Protein AF-A0A3M3AC18-F1 (afdb_monomer)

Organism: Pseudomonas syringae pv. maculicola (NCBI:txid59511)

Radius of gyration: 16.12 Å; Cα contacts (8 Å, |Δi|>4): 115; chains: 1; bounding box: 44×30×40 Å

pLDDT: mean 96.75, std 3.23, range [74.81, 98.56]

Foldseek 3Di:
DAEDDPVVVVPDDDPVVVPDFKYKYWPCVVPHDPPVPDDTDIDIDGDPVCPLVDDDWDKDWDADPVRDIDIDTPNCCNYCVNCPPND

Structure (mmCIF, N/CA/C/O backbone):
data_AF-A0A3M3AC18-F1
#
_entry.id   AF-A0A3M3AC18-F1
#
loop_
_atom_site.group_PDB
_atom_site.id
_atom_site.type_symbol
_atom_site.label_atom_id
_atom_site.label_alt_id
_atom_site.label_comp_id
_atom_site.label_asym_id
_atom_site.label_entity_id
_atom_site.label_seq_id
_atom_site.pdbx_PDB_ins_code
_atom_site.Cartn_x
_atom_site.Cartn_y
_atom_site.Cartn_z
_atom_site.occupancy
_atom_site.B_iso_or_equiv
_atom_site.auth_seq_id
_atom_site.auth_comp_id
_atom_site.auth_asym_id
_atom_site.auth_atom_id
_atom_site.pdbx_PDB_model_num
ATOM 1 N N . ALA A 1 1 ? 7.344 -12.268 0.438 1.00 87.88 1 ALA A N 1
ATOM 2 C CA . ALA A 1 1 ? 7.010 -10.904 -0.026 1.00 87.88 1 ALA A CA 1
ATOM 3 C C . ALA A 1 1 ? 7.670 -10.662 -1.378 1.00 87.88 1 ALA A C 1
ATOM 5 O O . ALA A 1 1 ? 8.734 -11.223 -1.608 1.00 87.88 1 ALA A O 1
ATOM 6 N N . VAL A 1 2 ? 7.061 -9.856 -2.248 1.00 98.00 2 VAL A N 1
ATOM 7 C CA . VAL A 1 2 ? 7.590 -9.486 -3.571 1.00 98.00 2 VAL A CA 1
ATOM 8 C C . VAL A 1 2 ? 7.756 -7.971 -3.633 1.00 98.00 2 VAL A C 1
ATOM 10 O O . VAL A 1 2 ? 6.818 -7.239 -3.326 1.00 98.00 2 VAL A O 1
ATOM 13 N N . ALA A 1 3 ? 8.937 -7.496 -4.026 1.00 98.38 3 ALA A N 1
ATOM 14 C CA . ALA A 1 3 ? 9.128 -6.093 -4.371 1.00 98.38 3 ALA A CA 1
ATOM 15 C C . ALA A 1 3 ? 8.755 -5.893 -5.845 1.00 98.38 3 ALA A C 1
ATOM 17 O O . ALA A 1 3 ? 9.330 -6.553 -6.708 1.00 98.38 3 ALA A O 1
ATOM 18 N N . ALA A 1 4 ? 7.786 -5.025 -6.135 1.00 98.31 4 ALA A N 1
ATOM 19 C CA . ALA A 1 4 ? 7.296 -4.814 -7.495 1.00 98.31 4 ALA A CA 1
ATOM 20 C C . ALA A 1 4 ? 7.125 -3.328 -7.831 1.00 98.31 4 ALA A C 1
ATOM 22 O O . ALA A 1 4 ? 6.907 -2.482 -6.962 1.00 98.31 4 ALA A O 1
ATOM 23 N N . ASP A 1 5 ? 7.217 -3.012 -9.116 1.00 98.44 5 ASP A N 1
ATOM 24 C CA . ASP A 1 5 ? 7.108 -1.654 -9.638 1.00 98.44 5 ASP A CA 1
ATOM 25 C C . ASP A 1 5 ? 5.695 -1.391 -10.169 1.00 98.44 5 ASP A C 1
ATOM 27 O O . ASP A 1 5 ? 5.237 -2.094 -11.067 1.00 98.44 5 ASP A O 1
ATOM 31 N N . LEU A 1 6 ? 5.003 -0.375 -9.638 1.00 98.31 6 LEU A N 1
ATOM 32 C CA . LEU A 1 6 ? 3.594 -0.129 -9.975 1.00 98.31 6 LEU A CA 1
ATOM 33 C C . LEU A 1 6 ? 3.363 0.139 -11.469 1.00 98.31 6 LEU A C 1
ATOM 35 O O . LEU A 1 6 ? 2.307 -0.217 -11.983 1.00 98.31 6 LEU A O 1
ATOM 39 N N . LEU A 1 7 ? 4.331 0.743 -12.169 1.00 98.19 7 LEU A N 1
ATOM 40 C CA . LEU A 1 7 ? 4.201 0.994 -13.602 1.00 98.19 7 LEU A CA 1
ATOM 41 C C . LEU A 1 7 ? 4.390 -0.297 -14.398 1.00 98.19 7 LEU A C 1
ATOM 43 O O . LEU A 1 7 ? 3.617 -0.563 -15.311 1.00 98.19 7 LEU A O 1
ATOM 47 N N . ALA A 1 8 ? 5.364 -1.132 -14.034 1.00 98.44 8 ALA A N 1
ATOM 48 C CA . ALA A 1 8 ? 5.549 -2.439 -14.664 1.00 98.44 8 ALA A CA 1
ATOM 49 C C . ALA A 1 8 ? 4.321 -3.352 -14.480 1.00 98.44 8 ALA A C 1
ATOM 51 O O . ALA A 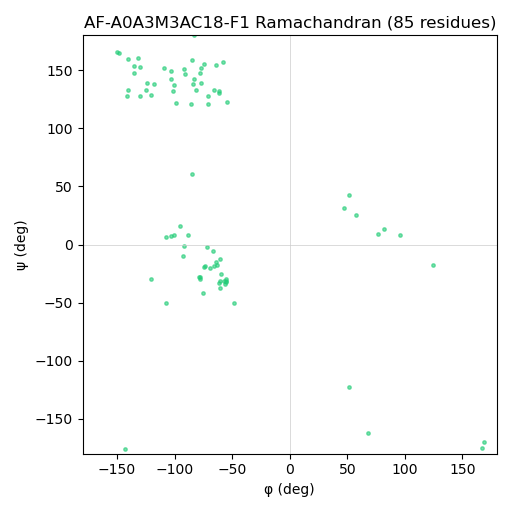1 8 ? 3.921 -4.047 -15.414 1.00 98.44 8 ALA A O 1
ATOM 52 N N . LEU A 1 9 ? 3.671 -3.298 -13.312 1.00 98.31 9 LEU A N 1
ATOM 53 C CA . LEU A 1 9 ? 2.446 -4.054 -13.018 1.00 98.31 9 LEU A CA 1
ATOM 54 C C . LEU A 1 9 ? 1.217 -3.625 -13.840 1.00 98.31 9 LEU A C 1
ATOM 56 O O . LEU A 1 9 ? 0.183 -4.277 -13.760 1.00 98.31 9 LEU A O 1
ATOM 60 N N . THR A 1 10 ? 1.313 -2.569 -14.652 1.00 98.00 10 THR A N 1
ATOM 61 C CA . THR A 1 10 ? 0.270 -2.248 -15.644 1.00 98.00 10 THR A CA 1
ATOM 62 C C . THR A 1 10 ? 0.283 -3.192 -16.850 1.00 98.00 10 THR A C 1
ATOM 64 O O . THR A 1 10 ? -0.712 -3.269 -17.565 1.00 98.00 10 THR A O 1
ATOM 67 N N . LEU A 1 11 ? 1.391 -3.912 -17.073 1.00 98.38 11 LEU A N 1
ATOM 68 C CA . LEU A 1 11 ? 1.571 -4.853 -18.186 1.00 98.38 11 LEU A CA 1
ATOM 69 C C . LEU A 1 11 ? 1.866 -6.283 -17.721 1.00 98.38 11 LEU A C 1
ATOM 71 O O . LEU A 1 11 ? 1.562 -7.237 -18.433 1.00 98.38 11 LEU A O 1
ATOM 75 N N . LEU A 1 12 ? 2.501 -6.437 -16.559 1.00 98.31 12 LEU A N 1
ATOM 76 C CA . LEU A 1 12 ? 2.897 -7.733 -16.016 1.00 98.31 12 LEU A CA 1
ATOM 77 C C . LEU A 1 12 ? 1.816 -8.316 -15.107 1.00 98.31 12 LEU A C 1
ATOM 79 O O . LEU A 1 12 ? 1.112 -7.580 -14.418 1.00 98.31 12 LEU A O 1
ATOM 83 N N . THR A 1 13 ? 1.760 -9.647 -15.033 1.00 98.44 13 THR A N 1
ATOM 84 C CA . THR A 1 13 ? 0.942 -10.356 -14.042 1.00 98.44 13 THR A CA 1
ATOM 85 C C . THR A 1 13 ? 1.299 -9.874 -12.628 1.00 98.44 13 THR A C 1
ATOM 87 O O . THR A 1 13 ? 2.472 -9.946 -12.240 1.00 98.44 13 THR A O 1
ATOM 90 N N . PRO A 1 14 ? 0.332 -9.366 -11.842 1.00 98.38 14 PRO A N 1
ATOM 91 C CA . PRO A 1 14 ? 0.607 -8.798 -10.531 1.00 98.38 14 PRO A CA 1
ATOM 92 C C . PRO A 1 14 ? 0.911 -9.874 -9.478 1.00 98.38 14 PRO A C 1
ATOM 94 O O . PRO A 1 14 ? 0.420 -11.001 -9.580 1.00 98.38 14 PRO A O 1
ATOM 97 N N . PRO A 1 15 ? 1.645 -9.533 -8.397 1.00 98.50 15 PRO A N 1
ATOM 98 C CA . PRO A 1 15 ? 2.068 -10.514 -7.398 1.00 98.50 15 PRO A CA 1
ATOM 99 C C . PRO A 1 15 ? 0.961 -11.338 -6.749 1.00 98.50 15 PRO A C 1
ATOM 101 O O . PRO A 1 15 ? 1.176 -12.506 -6.429 1.00 98.50 15 PRO A O 1
ATOM 104 N N . GLY A 1 16 ? -0.230 -10.760 -6.581 1.00 97.88 16 GLY A N 1
ATOM 105 C CA . GLY A 1 16 ? -1.369 -11.471 -6.004 1.00 97.88 16 GLY A CA 1
ATOM 106 C C . GLY A 1 16 ? -1.813 -12.685 -6.826 1.00 97.88 16 GLY A C 1
ATOM 107 O O . GLY A 1 16 ? -2.227 -13.685 -6.240 1.00 97.88 16 GLY A O 1
ATOM 108 N N . GLU A 1 17 ? -1.680 -12.628 -8.154 1.00 98.25 17 GLU A N 1
ATOM 109 C CA . GLU A 1 17 ? -2.151 -13.676 -9.071 1.00 98.25 17 GLU A CA 1
ATOM 110 C C . GLU A 1 17 ? -1.219 -14.888 -9.124 1.00 98.25 17 GLU A C 1
ATOM 112 O O . GLU A 1 17 ? -1.686 -16.012 -9.279 1.00 98.25 17 GLU A O 1
ATOM 117 N N . PHE A 1 18 ? 0.083 -14.694 -8.909 1.00 97.38 18 PHE A N 1
ATOM 118 C CA . PHE A 1 18 ? 1.041 -15.797 -8.793 1.00 97.38 18 PHE A CA 1
ATOM 119 C C . PHE A 1 18 ? 1.319 -16.210 -7.338 1.00 97.38 18 PHE A C 1
ATOM 121 O O . PHE A 1 18 ? 2.285 -16.916 -7.054 1.00 97.38 18 PHE A O 1
ATOM 128 N N . GLY A 1 19 ? 0.460 -15.795 -6.401 1.00 97.19 19 GLY A N 1
ATOM 129 C CA . GLY A 1 19 ? 0.435 -16.342 -5.046 1.00 97.19 19 GLY A CA 1
ATOM 130 C C . GLY A 1 19 ? 1.216 -15.563 -3.985 1.00 97.19 19 GLY A C 1
ATOM 131 O O . GLY A 1 19 ? 1.293 -16.036 -2.854 1.00 97.19 19 GLY A O 1
ATOM 132 N N . ALA A 1 20 ? 1.735 -14.366 -4.267 1.00 98.00 20 ALA A N 1
ATOM 133 C CA . ALA A 1 20 ? 2.457 -13.591 -3.258 1.00 98.00 20 ALA A CA 1
ATOM 134 C C . ALA A 1 20 ? 1.546 -13.135 -2.100 1.00 98.00 20 ALA A C 1
ATOM 136 O O . ALA A 1 20 ? 0.477 -12.566 -2.315 1.00 98.00 20 ALA A O 1
ATOM 137 N N . ASP A 1 21 ? 2.002 -13.333 -0.860 1.00 97.81 21 ASP A N 1
ATOM 138 C CA . ASP A 1 21 ? 1.264 -12.913 0.342 1.00 97.81 21 ASP A CA 1
ATOM 139 C C . ASP A 1 21 ? 1.387 -11.423 0.658 1.00 97.81 21 ASP A C 1
ATOM 141 O O . ASP A 1 21 ? 0.496 -10.841 1.272 1.00 97.81 21 ASP A O 1
ATOM 145 N N . VAL A 1 22 ? 2.505 -10.820 0.252 1.00 98.12 22 VAL A N 1
ATOM 146 C CA . VAL A 1 22 ? 2.861 -9.422 0.510 1.00 98.12 22 VAL A CA 1
ATOM 147 C C . VAL A 1 22 ? 3.514 -8.850 -0.741 1.00 98.12 22 VAL A C 1
ATOM 149 O O . VAL A 1 22 ? 4.447 -9.471 -1.262 1.00 98.12 22 VAL A O 1
ATOM 152 N N . ALA A 1 23 ? 3.090 -7.661 -1.173 1.00 98.44 23 ALA A N 1
ATOM 153 C CA . ALA A 1 23 ? 3.762 -6.885 -2.213 1.00 98.44 23 ALA A CA 1
ATOM 154 C C . ALA A 1 23 ? 4.107 -5.475 -1.719 1.00 98.44 23 ALA A C 1
ATOM 156 O O . ALA A 1 23 ? 3.266 -4.794 -1.124 1.00 98.44 23 ALA A O 1
ATOM 157 N N . ILE A 1 24 ? 5.348 -5.060 -1.967 1.00 98.50 24 ILE A N 1
ATOM 158 C CA . ILE A 1 24 ? 5.918 -3.782 -1.527 1.00 98.50 24 ILE A CA 1
ATOM 159 C C . ILE A 1 24 ? 6.629 -3.078 -2.680 1.00 98.50 24 ILE A C 1
ATOM 161 O O . ILE A 1 24 ? 7.049 -3.712 -3.645 1.00 98.50 24 ILE A O 1
ATOM 165 N N . GLY A 1 25 ? 6.838 -1.775 -2.561 1.00 98.38 25 GLY A N 1
ATOM 166 C CA . GLY A 1 25 ? 7.664 -1.037 -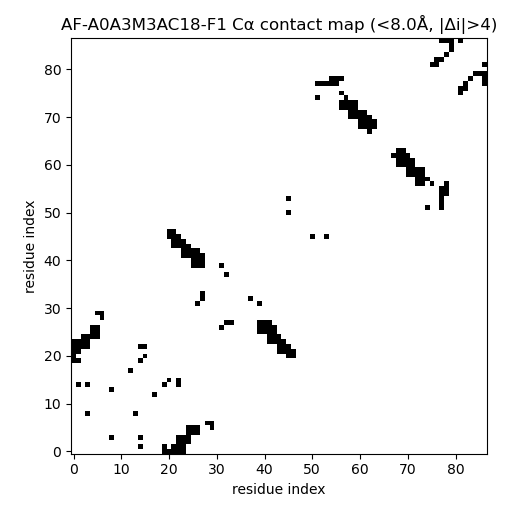3.511 1.00 98.38 25 GLY A CA 1
ATOM 167 C C . GLY A 1 25 ? 7.534 0.466 -3.342 1.00 98.38 25 GLY A C 1
ATOM 168 O O . GLY A 1 25 ? 6.957 0.945 -2.370 1.00 98.38 25 GLY A O 1
ATOM 169 N N . SER A 1 26 ? 8.078 1.216 -4.296 1.00 98.50 26 SER A N 1
ATOM 170 C CA . SER A 1 26 ? 7.975 2.675 -4.324 1.00 98.50 26 SER A CA 1
ATOM 171 C C . SER A 1 26 ? 6.895 3.120 -5.304 1.00 98.50 26 SER A C 1
ATOM 173 O O . SER A 1 26 ? 6.819 2.615 -6.422 1.00 98.50 26 SER A O 1
ATOM 175 N N . ALA A 1 27 ? 6.089 4.102 -4.906 1.00 98.31 27 ALA A N 1
ATOM 176 C CA . ALA A 1 27 ? 5.167 4.802 -5.794 1.00 98.31 27 ALA A CA 1
ATOM 177 C C . ALA A 1 27 ? 5.820 6.018 -6.482 1.00 98.31 27 ALA A C 1
ATOM 179 O O . ALA A 1 27 ? 5.131 6.785 -7.146 1.00 98.31 27 ALA A O 1
ATOM 180 N N . GLN A 1 28 ? 7.141 6.208 -6.346 1.00 98.56 28 GLN A N 1
ATOM 181 C CA . GLN A 1 28 ? 7.872 7.378 -6.853 1.00 98.56 28 GLN A CA 1
ATOM 182 C C . GLN A 1 28 ? 7.542 7.719 -8.308 1.00 98.56 28 GLN A C 1
ATOM 184 O O . GLN A 1 28 ? 7.220 8.860 -8.626 1.00 98.56 28 GLN A O 1
ATOM 189 N N . ARG A 1 29 ? 7.595 6.734 -9.207 1.00 97.81 29 ARG A N 1
ATOM 190 C CA . ARG A 1 29 ? 7.400 6.980 -10.641 1.00 97.81 29 ARG A CA 1
ATOM 191 C C . ARG A 1 29 ? 5.961 7.300 -11.044 1.00 97.81 29 ARG A C 1
ATOM 193 O O . ARG A 1 29 ? 5.722 7.611 -12.205 1.00 97.81 29 ARG A O 1
ATOM 200 N N . PHE A 1 30 ? 5.015 7.291 -10.107 1.00 97.75 30 PHE A N 1
ATOM 201 C CA . PHE A 1 30 ? 3.673 7.838 -10.310 1.00 97.75 30 PHE A CA 1
ATOM 202 C C . PHE A 1 30 ? 3.669 9.350 -10.038 1.00 97.75 30 PHE A C 1
ATOM 204 O O . PHE A 1 30 ? 2.976 9.846 -9.156 1.00 97.75 30 PHE A O 1
ATOM 211 N N . GLY A 1 31 ? 4.474 10.087 -10.809 1.00 97.94 31 GLY A N 1
ATOM 212 C CA . GLY A 1 31 ? 4.457 11.552 -10.824 1.00 97.94 31 GLY A CA 1
ATOM 213 C C . GLY A 1 31 ? 5.234 12.256 -9.706 1.00 97.94 31 GLY A C 1
ATOM 214 O O . GLY A 1 31 ? 5.066 13.462 -9.545 1.00 97.94 31 GLY A O 1
ATOM 215 N N . VAL A 1 32 ? 6.093 11.560 -8.950 1.00 98.00 32 VAL A N 1
ATOM 216 C CA . VAL A 1 32 ? 6.947 12.183 -7.921 1.00 98.00 32 VAL A CA 1
ATOM 217 C C . VAL A 1 32 ? 8.378 12.357 -8.456 1.00 98.00 32 VAL A C 1
ATOM 219 O O . VAL A 1 32 ? 8.937 11.404 -8.998 1.00 98.00 32 VAL A O 1
ATOM 222 N N . PRO A 1 33 ? 9.023 13.532 -8.319 1.00 97.94 33 PRO A N 1
ATOM 223 C CA . PRO A 1 33 ? 10.407 13.734 -8.760 1.00 97.94 33 PRO A CA 1
ATOM 224 C C . PRO A 1 33 ? 11.404 12.774 -8.096 1.00 97.94 33 PRO A C 1
ATOM 226 O O . PRO A 1 33 ? 11.180 12.301 -6.983 1.00 97.94 33 PRO A O 1
ATOM 229 N N . LEU A 1 34 ? 12.557 12.541 -8.737 1.00 97.94 34 LEU A N 1
ATOM 230 C CA . LEU A 1 34 ? 13.633 11.717 -8.157 1.00 97.94 34 LEU A CA 1
ATOM 231 C C . LEU A 1 34 ? 14.100 12.240 -6.790 1.00 97.94 34 LEU A C 1
ATOM 233 O O . LEU A 1 34 ? 14.461 11.447 -5.924 1.00 97.94 34 LEU A O 1
ATOM 237 N N . GLY A 1 35 ? 14.089 13.564 -6.593 1.00 97.00 35 GLY A N 1
ATOM 238 C CA . GLY A 1 35 ? 14.329 14.191 -5.28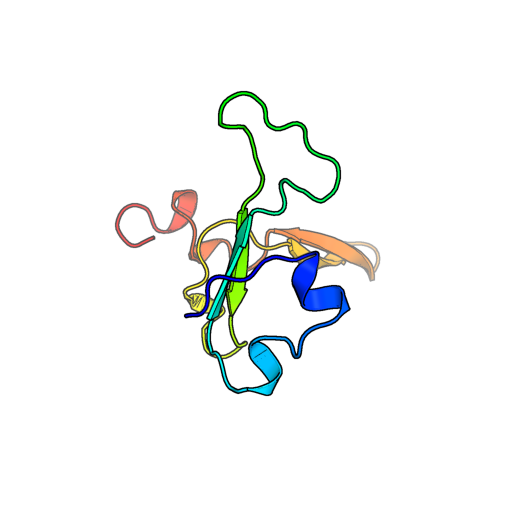9 1.00 97.00 35 GLY A CA 1
ATOM 239 C C . GLY A 1 35 ? 15.677 13.839 -4.653 1.00 97.00 35 GLY A C 1
ATOM 240 O O . GLY A 1 35 ? 15.775 13.810 -3.435 1.00 97.00 35 GLY A O 1
ATOM 241 N N . PHE A 1 36 ? 16.686 13.483 -5.460 1.00 97.25 36 PHE A N 1
ATOM 242 C CA . PHE A 1 36 ? 17.991 12.984 -4.994 1.00 97.25 36 PHE A CA 1
ATOM 243 C C . PHE A 1 36 ? 17.882 11.886 -3.909 1.00 97.25 36 PHE A C 1
ATOM 245 O O . PHE A 1 36 ? 18.730 11.778 -3.028 1.00 97.25 36 PHE A O 1
ATOM 252 N N . GLY A 1 37 ? 16.816 11.077 -3.968 1.00 96.06 37 GLY A N 1
ATOM 253 C CA . GLY A 1 37 ? 16.541 10.000 -3.015 1.00 96.06 37 GLY A CA 1
ATOM 254 C C . GLY A 1 37 ? 15.174 10.066 -2.325 1.00 96.06 37 GLY A C 1
ATOM 255 O O . GLY A 1 37 ? 14.738 9.044 -1.804 1.00 96.06 37 GLY A O 1
ATOM 256 N N . GLY A 1 38 ? 14.466 11.205 -2.326 1.00 96.75 38 GLY A N 1
ATOM 257 C CA . GLY A 1 38 ? 13.131 11.286 -1.718 1.00 96.75 38 GLY A CA 1
ATOM 258 C C . GLY A 1 38 ? 12.581 12.707 -1.524 1.00 96.75 38 GLY A C 1
ATOM 259 O O . GLY A 1 38 ? 13.208 13.674 -1.950 1.00 96.75 38 GLY A O 1
ATOM 260 N N . PRO A 1 39 ? 11.411 12.858 -0.874 1.00 97.75 39 PRO A N 1
ATOM 261 C CA . PRO A 1 39 ? 10.599 11.806 -0.258 1.00 97.75 39 PRO A CA 1
ATOM 262 C C . PRO A 1 39 ? 9.677 11.101 -1.263 1.00 97.75 39 PRO A C 1
ATOM 264 O O . PRO A 1 39 ? 9.007 11.741 -2.072 1.00 97.75 39 PRO A O 1
ATOM 267 N N . HIS A 1 40 ? 9.585 9.774 -1.164 1.00 98.44 40 HIS A N 1
ATOM 268 C CA . HIS A 1 40 ? 8.671 8.959 -1.967 1.00 98.44 40 HIS A CA 1
ATOM 269 C C . HIS A 1 40 ? 7.775 8.124 -1.063 1.00 98.44 40 HIS A C 1
ATOM 271 O O . HIS A 1 40 ? 8.238 7.550 -0.078 1.00 98.44 40 HIS A O 1
ATOM 277 N N . ALA A 1 41 ? 6.493 8.024 -1.409 1.00 98.19 41 ALA A N 1
ATOM 278 C CA . ALA A 1 41 ? 5.603 7.092 -0.736 1.00 98.19 41 ALA A CA 1
ATOM 279 C C . ALA A 1 41 ? 5.965 5.659 -1.150 1.00 98.19 41 ALA A C 1
ATOM 281 O O . ALA A 1 41 ? 5.921 5.317 -2.333 1.00 98.19 41 ALA A O 1
ATOM 282 N N . ALA A 1 42 ? 6.307 4.820 -0.177 1.00 98.25 42 ALA A N 1
ATOM 283 C CA . ALA A 1 42 ? 6.319 3.380 -0.381 1.00 98.25 42 ALA A CA 1
ATOM 284 C C . ALA A 1 42 ? 4.883 2.844 -0.316 1.00 98.25 42 ALA A C 1
ATOM 286 O O . ALA A 1 42 ? 4.058 3.357 0.443 1.00 98.25 42 ALA A O 1
ATOM 287 N N . TYR A 1 43 ? 4.591 1.800 -1.084 1.00 98.25 43 TYR A N 1
ATOM 288 C CA . TYR A 1 43 ? 3.363 1.032 -0.932 1.00 98.25 43 TYR A CA 1
ATOM 289 C C . TYR A 1 43 ? 3.653 -0.290 -0.220 1.00 98.25 43 TYR A C 1
ATOM 291 O O . TYR A 1 43 ? 4.735 -0.871 -0.347 1.00 98.25 43 TYR A O 1
ATOM 299 N N . PHE A 1 44 ? 2.659 -0.766 0.523 1.00 98.44 44 PHE A N 1
ATOM 300 C CA . PHE A 1 44 ? 2.671 -2.056 1.196 1.00 98.44 44 PHE A CA 1
ATOM 301 C C . PHE A 1 44 ? 1.275 -2.662 1.089 1.00 98.44 44 PHE A C 1
ATOM 303 O O . PHE A 1 44 ? 0.284 -2.023 1.437 1.00 98.44 44 PHE A O 1
ATOM 310 N N . SER A 1 45 ? 1.192 -3.897 0.613 1.00 98.00 45 SER A N 1
ATOM 311 C CA . SER A 1 45 ? -0.055 -4.647 0.481 1.00 98.00 45 SER A CA 1
ATOM 312 C C . SER A 1 45 ? 0.143 -6.066 0.991 1.00 98.00 45 SER A C 1
ATOM 314 O O . SER A 1 45 ? 1.238 -6.618 0.896 1.00 98.00 45 SER A O 1
ATOM 316 N N . THR A 1 46 ? -0.907 -6.646 1.562 1.00 98.00 46 THR A N 1
ATOM 317 C CA . THR A 1 46 ? -0.889 -8.008 2.095 1.00 98.00 46 THR A CA 1
ATOM 318 C C . THR A 1 46 ? -2.273 -8.640 1.990 1.00 98.00 46 THR A C 1
ATOM 320 O O . THR A 1 46 ? -3.263 -7.936 1.773 1.00 98.00 46 THR A O 1
ATOM 323 N N . ARG A 1 47 ? -2.358 -9.962 2.149 1.00 97.50 47 ARG A N 1
ATOM 324 C CA . ARG A 1 47 ? -3.640 -10.676 2.244 1.00 97.50 47 ARG A CA 1
ATOM 325 C C . ARG A 1 47 ? -4.421 -10.260 3.494 1.00 97.50 47 ARG A C 1
ATOM 327 O O . ARG A 1 47 ? -3.839 -9.919 4.522 1.00 97.50 47 ARG A O 1
ATOM 334 N N . ASP A 1 48 ? -5.748 -10.392 3.441 1.00 95.88 48 ASP A N 1
ATOM 335 C CA . ASP A 1 48 ? -6.640 -10.052 4.564 1.00 95.88 48 ASP A CA 1
ATOM 336 C C . ASP A 1 48 ? -6.294 -10.814 5.858 1.00 95.88 48 ASP A C 1
ATOM 338 O O . ASP A 1 48 ? -6.416 -10.263 6.953 1.00 95.88 48 ASP A O 1
ATOM 342 N N . ALA A 1 49 ? -5.768 -12.040 5.732 1.00 97.00 49 ALA A N 1
ATOM 343 C CA . ALA A 1 49 ? -5.285 -12.854 6.850 1.00 97.00 49 ALA A CA 1
ATOM 344 C C . ALA A 1 49 ? -4.224 -12.141 7.714 1.00 97.00 49 ALA A C 1
ATOM 346 O O . ALA A 1 49 ? -4.171 -12.364 8.920 1.00 97.00 49 ALA A O 1
ATOM 347 N N . PHE A 1 50 ? -3.433 -11.239 7.124 1.00 96.12 50 PHE A N 1
ATOM 348 C CA . PHE A 1 50 ? -2.344 -10.521 7.792 1.00 96.12 50 PHE A CA 1
ATOM 349 C C . PHE A 1 50 ? -2.699 -9.069 8.145 1.00 96.12 50 PHE A C 1
ATOM 351 O O . PHE A 1 50 ? -1.843 -8.310 8.599 1.00 96.12 50 PHE A O 1
ATOM 358 N N . LYS A 1 51 ? -3.955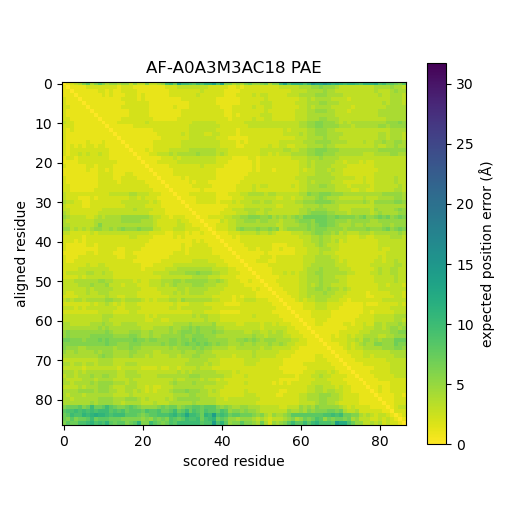 -8.633 7.967 1.00 93.69 51 LYS A N 1
ATOM 359 C CA . LYS A 1 51 ? -4.350 -7.225 8.190 1.00 93.69 51 LYS A CA 1
ATOM 360 C C . LYS A 1 51 ? -4.096 -6.722 9.615 1.00 93.69 51 LYS A C 1
ATOM 362 O O . LYS A 1 51 ? -3.953 -5.519 9.828 1.00 93.69 51 LYS A O 1
ATOM 367 N N . ARG A 1 52 ? -4.067 -7.633 10.596 1.00 94.12 52 ARG A N 1
ATOM 368 C CA . ARG A 1 52 ? -3.809 -7.319 12.010 1.00 94.12 52 ARG A CA 1
ATOM 369 C C . ARG A 1 52 ? -2.341 -7.004 12.295 1.00 94.12 52 ARG A C 1
ATOM 371 O O . ARG A 1 52 ? -2.078 -6.319 13.276 1.00 94.12 52 ARG A O 1
ATOM 378 N N . ASP A 1 53 ? -1.443 -7.415 11.408 1.00 94.62 53 ASP A N 1
ATOM 379 C CA . ASP A 1 53 ? 0.003 -7.198 11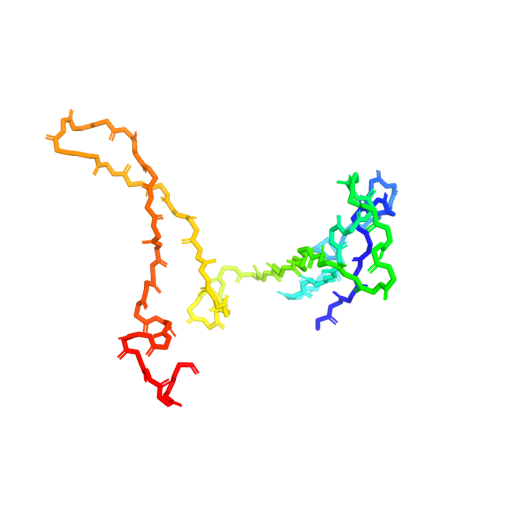.507 1.00 94.62 53 ASP A CA 1
ATOM 380 C C . ASP A 1 53 ? 0.495 -6.143 10.504 1.00 94.62 53 ASP A C 1
ATOM 382 O O . ASP A 1 53 ? 1.692 -5.912 10.355 1.00 94.62 53 ASP A O 1
ATOM 386 N N . MET A 1 54 ? -0.429 -5.484 9.794 1.00 95.88 54 MET A N 1
ATOM 387 C CA . MET A 1 54 ? -0.087 -4.434 8.842 1.00 95.88 54 MET A CA 1
ATOM 388 C C . MET A 1 54 ? 0.614 -3.271 9.567 1.00 95.88 54 MET A C 1
ATOM 390 O O . MET A 1 54 ? 0.081 -2.786 10.570 1.00 95.88 54 MET A O 1
ATOM 394 N N . PRO A 1 55 ? 1.764 -2.785 9.071 1.00 96.00 55 PRO A N 1
ATOM 395 C CA . PRO A 1 55 ? 2.438 -1.638 9.658 1.00 96.00 55 PRO A CA 1
ATOM 396 C C . PRO A 1 55 ? 1.748 -0.327 9.266 1.00 96.00 55 PRO A C 1
ATOM 398 O O . PRO A 1 55 ? 1.164 -0.195 8.191 1.00 96.00 55 PRO A O 1
ATOM 401 N N . GLY A 1 56 ? 1.863 0.676 10.134 1.00 95.38 56 GLY A N 1
ATOM 402 C CA . GLY A 1 56 ? 1.394 2.029 9.853 1.00 95.38 56 GLY A CA 1
ATOM 403 C C . GLY A 1 56 ? -0.129 2.177 9.762 1.00 95.38 56 GLY A C 1
ATOM 404 O O . GLY A 1 56 ? -0.920 1.367 10.264 1.00 95.38 56 GLY A O 1
ATOM 405 N N . ARG A 1 57 ? -0.531 3.291 9.146 1.00 97.69 57 ARG A N 1
ATOM 406 C CA . ARG A 1 57 ? -1.921 3.748 9.083 1.00 97.69 57 ARG A CA 1
ATOM 407 C C . ARG A 1 57 ? -2.675 3.066 7.950 1.00 97.69 57 ARG A C 1
ATOM 409 O O . ARG A 1 57 ? -2.152 2.921 6.851 1.00 97.69 57 ARG A O 1
ATOM 416 N N . LEU A 1 58 ? -3.942 2.750 8.203 1.00 96.88 58 LEU A N 1
ATOM 417 C CA . LEU A 1 58 ? -4.870 2.242 7.197 1.00 96.88 58 LEU A CA 1
ATOM 418 C C . LEU A 1 58 ? -6.165 3.052 7.248 1.00 96.88 58 LEU A C 1
ATOM 420 O O . LEU A 1 58 ? -6.758 3.204 8.317 1.00 96.88 58 LEU A O 1
ATOM 424 N N . VAL A 1 59 ? -6.609 3.568 6.102 1.00 98.12 59 VAL A N 1
ATOM 425 C CA . VAL A 1 59 ? -7.917 4.224 5.979 1.00 98.12 59 VAL A CA 1
ATOM 426 C C . VAL A 1 59 ? -8.992 3.153 5.812 1.00 98.12 59 VAL A C 1
ATOM 428 O O . VAL A 1 59 ? -8.838 2.233 5.015 1.00 98.12 59 VAL A O 1
ATOM 431 N N . GLY A 1 60 ? -10.084 3.277 6.562 1.00 97.56 60 GLY A N 1
ATOM 432 C CA . GLY A 1 60 ? -11.256 2.419 6.457 1.00 97.56 60 GLY A CA 1
ATOM 433 C C . GLY A 1 60 ? -12.543 3.227 6.341 1.00 97.56 60 GLY A C 1
ATOM 434 O O . GLY A 1 60 ? -12.643 4.355 6.836 1.00 97.56 60 GLY A O 1
ATOM 435 N N . VAL A 1 61 ? -13.533 2.621 5.693 1.00 98.12 61 VAL A N 1
ATOM 436 C CA . VAL A 1 61 ? -14.896 3.148 5.603 1.00 98.12 61 VAL A CA 1
ATOM 437 C C . VAL A 1 61 ? -15.632 2.892 6.922 1.00 98.12 61 VAL A C 1
ATOM 439 O O . VAL A 1 61 ? -15.498 1.835 7.533 1.00 98.12 61 VAL A O 1
ATOM 442 N N . SER A 1 62 ? -16.398 3.880 7.368 1.00 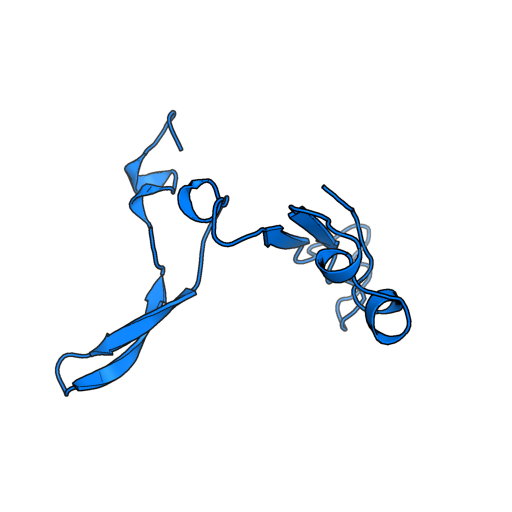97.75 62 SER A N 1
ATOM 443 C CA . SER A 1 62 ? -17.236 3.864 8.566 1.00 97.75 62 SER A CA 1
ATOM 444 C C . SER A 1 62 ? -18.526 4.643 8.291 1.00 97.75 62 SER A C 1
ATOM 446 O O . SER A 1 62 ? -18.757 5.112 7.177 1.00 97.75 62 SER A O 1
ATOM 448 N N . VAL A 1 63 ? -19.364 4.793 9.312 1.00 97.88 63 VAL A N 1
ATOM 449 C CA . VAL A 1 63 ? -20.596 5.585 9.270 1.00 97.88 63 VAL A CA 1
ATOM 450 C C . VAL A 1 63 ? -20.500 6.726 10.284 1.00 97.88 63 VAL A C 1
ATOM 452 O O . VAL A 1 63 ? -19.975 6.527 11.382 1.00 97.88 63 VAL A O 1
ATOM 455 N N . ASP A 1 64 ? -20.943 7.923 9.905 1.00 97.75 64 ASP A N 1
ATOM 456 C CA . ASP A 1 64 ? -21.013 9.088 10.788 1.00 97.75 64 ASP A CA 1
ATOM 457 C 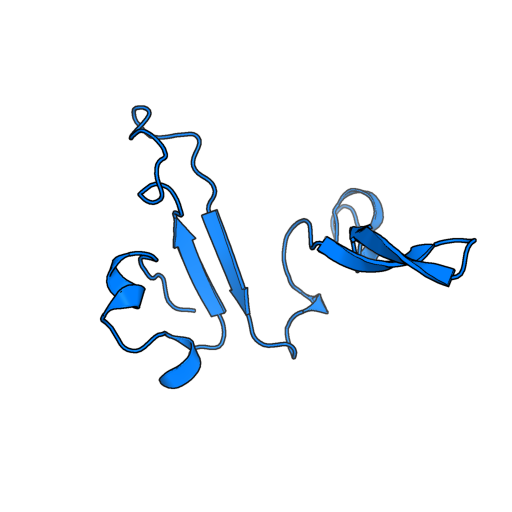C . ASP A 1 64 ? -22.289 9.093 11.653 1.00 97.75 64 ASP A C 1
ATOM 459 O O . ASP A 1 64 ? -23.149 8.216 11.564 1.00 97.75 64 ASP A O 1
ATOM 463 N N . ARG A 1 65 ? -22.446 10.120 12.496 1.00 97.38 65 ARG A N 1
ATOM 464 C CA . ARG A 1 65 ? -23.628 10.264 13.367 1.00 97.38 65 ARG A CA 1
ATOM 465 C C . ARG A 1 65 ? -24.954 10.465 12.615 1.00 97.38 65 ARG A C 1
ATOM 467 O O . ARG A 1 65 ? -26.009 10.391 13.231 1.00 97.38 65 ARG A O 1
ATOM 474 N N . HIS A 1 66 ? -24.906 10.786 11.325 1.00 97.69 66 HIS A N 1
ATOM 475 C CA . HIS A 1 66 ? -26.064 11.015 10.462 1.00 97.69 66 HIS A CA 1
ATOM 476 C C . HIS A 1 66 ? -26.372 9.798 9.575 1.00 97.69 66 HIS A C 1
ATOM 478 O O . HIS A 1 66 ? -27.210 9.899 8.680 1.00 97.69 66 HIS A O 1
ATOM 484 N N . GLY A 1 67 ? -25.702 8.661 9.799 1.00 97.50 67 GLY A N 1
ATOM 485 C CA . GLY A 1 67 ? -25.881 7.456 8.992 1.00 97.50 67 GLY A CA 1
ATOM 486 C C . GLY A 1 67 ? -25.181 7.514 7.631 1.00 97.50 67 GLY A C 1
ATOM 487 O O . GLY A 1 67 ? -25.401 6.637 6.800 1.00 97.50 67 GLY A O 1
ATOM 488 N N . LYS A 1 68 ? -24.346 8.528 7.374 1.00 98.12 68 LYS A N 1
ATOM 489 C CA . LYS A 1 68 ? -23.647 8.697 6.097 1.00 98.12 68 LYS A CA 1
ATOM 490 C C . LYS A 1 68 ? -22.293 8.005 6.124 1.00 98.12 68 LYS A C 1
ATOM 492 O O . LYS A 1 68 ? -21.614 7.964 7.148 1.00 98.12 68 LYS A O 1
ATOM 497 N N . GLN A 1 69 ? -21.881 7.492 4.970 1.00 98.25 69 GLN A N 1
ATOM 498 C CA . GLN A 1 69 ? -20.555 6.913 4.799 1.00 98.25 69 GLN A CA 1
ATOM 499 C C . GLN A 1 69 ? -19.462 7.965 5.053 1.00 98.25 69 GLN A C 1
ATOM 501 O O . GLN A 1 69 ? -19.508 9.061 4.498 1.00 98.25 69 GLN A O 1
ATOM 506 N N . ALA A 1 70 ? -18.463 7.613 5.862 1.00 98.31 70 ALA A N 1
ATOM 507 C CA . ALA A 1 70 ? -17.334 8.467 6.221 1.00 98.31 70 ALA A CA 1
ATOM 508 C C . ALA A 1 70 ? -16.019 7.675 6.265 1.00 98.31 70 ALA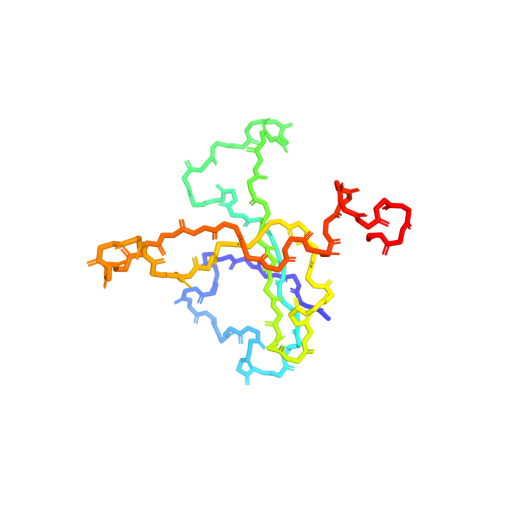 A C 1
ATOM 510 O O . ALA A 1 70 ? -16.017 6.451 6.391 1.00 98.31 70 ALA A O 1
ATOM 511 N N . LEU A 1 71 ? -14.885 8.371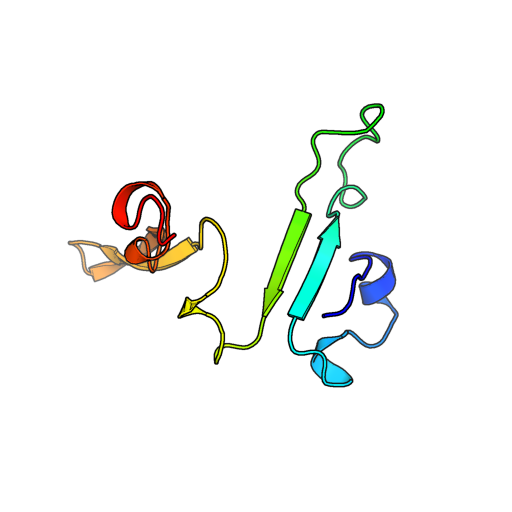 6.173 1.00 98.12 71 LEU A N 1
ATOM 512 C CA . LEU A 1 71 ? -13.550 7.770 6.246 1.00 98.12 71 LEU A CA 1
ATOM 513 C C . LEU A 1 71 ? -12.919 8.017 7.617 1.00 98.12 71 LEU A C 1
ATOM 515 O O . LEU A 1 71 ? -13.057 9.095 8.192 1.00 98.12 71 LEU A O 1
ATOM 519 N N . ARG A 1 72 ? -12.186 7.026 8.128 1.00 97.94 72 ARG A N 1
ATOM 520 C CA . ARG A 1 72 ? -11.385 7.150 9.353 1.00 97.94 72 ARG A CA 1
ATOM 521 C C . ARG A 1 72 ? -10.140 6.276 9.292 1.00 97.94 72 ARG A C 1
ATOM 523 O O . ARG A 1 72 ? -10.067 5.341 8.501 1.00 97.94 72 ARG A O 1
ATOM 530 N N . LEU A 1 73 ? -9.191 6.524 10.189 1.00 97.62 73 LEU A N 1
ATOM 531 C CA . LEU A 1 73 ? -8.117 5.569 10.450 1.00 97.62 73 LEU A CA 1
ATOM 532 C C . LEU A 1 73 ? -8.678 4.342 11.184 1.00 97.62 73 LEU A C 1
ATOM 534 O O . LEU A 1 73 ? -9.381 4.465 12.195 1.00 97.62 73 LEU A O 1
ATOM 538 N N . ALA A 1 74 ? -8.386 3.163 10.644 1.00 96.62 74 ALA A N 1
ATOM 539 C CA . ALA A 1 74 ? -8.914 1.880 11.083 1.00 96.62 74 ALA A CA 1
ATOM 540 C C . ALA A 1 74 ? -7.843 1.026 11.777 1.00 96.62 74 ALA A C 1
ATOM 542 O O . ALA A 1 74 ? -6.650 1.112 11.485 1.00 96.62 74 ALA A O 1
ATOM 543 N N . MET A 1 75 ? -8.287 0.154 12.689 1.00 95.62 75 MET A N 1
ATOM 544 C CA . MET A 1 75 ? -7.424 -0.775 13.436 1.00 95.62 75 MET A CA 1
ATOM 545 C C . MET A 1 75 ? -6.223 -0.085 14.116 1.00 95.62 75 MET A C 1
ATOM 547 O O . MET A 1 75 ? -5.107 -0.597 14.084 1.00 95.62 75 MET A O 1
ATOM 551 N N . GLN A 1 76 ? -6.448 1.081 14.729 1.00 97.00 76 GLN A N 1
ATOM 552 C CA . GLN A 1 76 ? -5.386 1.894 15.338 1.00 97.00 76 GLN A CA 1
ATOM 553 C C . GLN A 1 76 ? -4.673 1.207 16.513 1.00 97.00 76 GLN A C 1
ATOM 555 O O . GLN A 1 76 ? -3.551 1.574 16.839 1.00 97.00 76 GLN A O 1
ATOM 560 N N . THR A 1 77 ? -5.262 0.164 17.110 1.00 95.88 77 THR A N 1
ATOM 561 C CA . THR A 1 77 ? -4.638 -0.647 18.176 1.00 95.88 77 THR A CA 1
ATOM 562 C C . THR A 1 77 ? -3.339 -1.335 17.752 1.00 95.88 77 THR A C 1
ATOM 564 O O . THR A 1 77 ? -2.636 -1.866 18.605 1.00 95.88 77 THR A O 1
ATOM 567 N N . ARG A 1 78 ? -3.026 -1.356 16.451 1.00 95.88 78 ARG A N 1
ATOM 568 C CA . ARG A 1 78 ? -1.745 -1.824 15.909 1.00 95.88 78 ARG A CA 1
ATOM 569 C C . ARG A 1 78 ? -0.624 -0.797 16.062 1.00 95.88 78 ARG A C 1
ATOM 571 O O . ARG A 1 78 ? 0.529 -1.179 16.125 1.00 95.88 78 ARG A O 1
ATOM 578 N N . GLU A 1 79 ? -0.946 0.493 16.095 1.00 96.06 79 GLU A N 1
ATOM 579 C CA . GLU A 1 79 ? 0.038 1.567 15.959 1.00 96.06 79 GLU A CA 1
ATOM 580 C C . GLU A 1 79 ? 0.710 1.940 17.292 1.00 96.06 79 GLU A C 1
ATOM 582 O O . GLU A 1 79 ? 0.164 1.760 18.386 1.00 96.06 79 GLU A O 1
ATOM 587 N N . GLN A 1 80 ? 1.888 2.556 17.184 1.00 94.94 80 GLN A N 1
ATOM 588 C CA . GLN A 1 80 ? 2.770 2.926 18.292 1.00 94.94 80 GLN A CA 1
ATOM 589 C C . GLN A 1 80 ? 2.104 3.801 19.359 1.00 94.94 80 GLN A C 1
ATOM 591 O O . GLN A 1 80 ? 2.427 3.689 20.539 1.00 94.94 80 GLN A O 1
ATOM 596 N N . HIS A 1 81 ? 1.138 4.638 18.973 1.00 94.94 81 HIS A N 1
ATOM 597 C CA . HIS A 1 81 ? 0.443 5.523 19.908 1.00 94.94 81 HIS A CA 1
ATOM 598 C C . HIS A 1 81 ? -0.470 4.764 20.889 1.00 94.94 81 HIS A C 1
ATOM 600 O O . HIS A 1 81 ? -0.782 5.295 21.951 1.00 94.94 81 HIS A O 1
ATOM 606 N N . ILE A 1 82 ? -0.858 3.522 20.567 1.00 95.12 82 ILE A N 1
ATOM 607 C CA . ILE A 1 82 ? -1.621 2.634 21.456 1.00 95.12 82 ILE A CA 1
ATOM 608 C C . ILE A 1 82 ? -0.737 1.496 21.983 1.00 95.12 82 ILE A C 1
ATOM 610 O O . ILE A 1 82 ? -0.690 1.265 23.190 1.00 95.12 82 ILE A O 1
ATOM 614 N N . ARG A 1 83 ? -0.025 0.785 21.099 1.00 92.88 83 ARG A N 1
ATOM 615 C CA . ARG A 1 83 ? 0.662 -0.481 21.417 1.00 92.88 83 ARG A CA 1
ATOM 616 C C . ARG A 1 83 ? 2.134 -0.312 21.834 1.00 92.88 83 ARG A C 1
ATOM 618 O O . ARG A 1 83 ? 2.716 -1.247 22.385 1.00 92.88 83 ARG A O 1
ATOM 625 N N . ARG A 1 84 ? 2.700 0.895 21.676 1.00 93.44 84 ARG A N 1
ATOM 626 C CA . ARG A 1 84 ? 4.066 1.285 22.084 1.00 93.44 84 ARG A CA 1
ATOM 627 C C . ARG A 1 84 ? 5.125 0.307 21.564 1.00 93.44 84 ARG A C 1
ATOM 629 O O . ARG A 1 84 ? 5.198 0.092 20.367 1.00 93.44 84 ARG A O 1
ATOM 636 N N . GLU A 1 85 ? 5.915 -0.295 22.447 1.00 91.25 85 GLU A N 1
ATOM 637 C CA . GLU A 1 85 ? 6.993 -1.241 22.118 1.00 91.25 85 GLU A CA 1
ATOM 638 C C . GLU A 1 85 ? 6.493 -2.553 21.507 1.00 91.25 85 GLU A C 1
ATOM 640 O O . GLU A 1 85 ? 7.263 -3.286 20.900 1.00 91.25 85 GLU A O 1
ATOM 645 N N . LYS A 1 86 ? 5.204 -2.871 21.680 1.00 84.69 86 LYS A N 1
ATOM 646 C CA . LYS A 1 86 ? 4.585 -4.064 21.094 1.00 84.69 86 LYS A CA 1
ATOM 647 C C . LYS A 1 86 ? 3.966 -3.787 19.718 1.00 84.69 86 LYS A C 1
ATOM 649 O O . LYS A 1 86 ? 3.315 -4.693 19.197 1.00 84.69 86 LYS A O 1
ATOM 654 N N . ALA A 1 87 ? 4.032 -2.541 19.238 1.00 74.81 87 ALA A N 1
ATOM 655 C CA . ALA A 1 87 ? 3.490 -2.121 17.947 1.00 74.81 87 ALA A CA 1
ATOM 656 C C . ALA A 1 87 ? 4.275 -2.726 16.783 1.00 74.81 87 ALA A C 1
ATOM 658 O O . ALA A 1 87 ? 5.510 -2.855 16.918 1.00 74.81 87 ALA A O 1
#

Solvent-accessible surface area (backbone atoms only — not comparable to full-atom values): 5544 Å² total; per-residue (Å²): 114,44,81,53,52,69,74,58,48,75,79,43,89,47,58,68,80,81,65,47,59,27,45,32,37,58,49,31,88,75,85,46,72,69,54,96,80,41,92,59,56,67,48,78,48,64,46,79,92,48,59,82,73,53,78,78,88,40,83,36,84,47,67,47,100,84,74,43,83,39,80,42,80,42,76,57,73,42,32,54,93,69,35,45,94,79,69

Secondary structure (DSSP, 8-state):
-EE--TTGGGTSPPTTTTT-SEEEEE-TTTT---GGG---PEEEEE-GGGGGG--S--EEEEE-TTS-EEEEE--GGGSHHHHGGG-

Sequence (87 aa):
AVAADLLALTLLTPPGEFGADVAIGSAQRFGVPLGFGGPHAAYFSTRDAFKRDMPGRLVGVSVDRHGKQALRLAMQTREQHIRREKA

InterPro domains:
  IPR015421 Pyridoxal phosphate-dependent transferase, major domain [G3DSA:3.40.640.10] (1-87)
  IPR015424 Pyridoxal phosphate-dependent transferase [SSF53383] (2-87)
  IPR020581 Glycine cleavage system P protein [PTHR11773] (2-87)
  IPR049315 Glycine cleavage system P-protein, N-terminal domain [PF02347] (2-87)

Mean predicted aligned error: 2.95 Å

Nearest PDB structures (foldseek):
  6i35-assembly2_C  TM=1.004E+00  e=3.415E-09  Homo sapiens
  6i33-assembly1_B  TM=1.005E+00  e=6.541E-09  Homo sapiens
  6i35-assembly1_B  TM=1.004E+00  e=6.129E-09  Homo sapiens
  6i33-assembly1_A  TM=1.005E+00  e=6.541E-09  Homo sapiens
  1wyv-assembly2_E  TM=9.804E-01  e=6.785E-08  Thermus thermophilus HB8